Protein AF-A0A7H9ST55-F1 (afdb_monomer)

Radius of gyration: 27.79 Å; Cα contacts (8 Å, |Δi|>4): 51; chains: 1; bounding box: 36×22×77 Å

Mean predicted aligned error: 7.87 Å

InterPro domains:
  IPR004117 Olfactory receptor, insect [PF02949] (2-98)

Foldseek 3Di:
DLVVLAAPVNDDDPPADSNPDSVSVVVVNVVVVCVVVVVVVVVVCVVCVVVVVVVVLVVLVVVLVVLVVCQVVDPPDDPVRSVVSVVVSVVSVVVSVD

pLDDT: mean 88.46, std 7.01, range [66.19, 97.44]

Organism: NCBI:txid716600

Sequence (98 aa):
AVFKGRPPYNLYNPLLNWRNSHWELVLESIWEYLLVDGLSTIEATTDSYAAIYVCIMRAHMKTLLMRIEKLGSNPECNLNENYENLKMCIKDHKLLLK

Structure (mmCIF, N/CA/C/O backbone):
data_AF-A0A7H9ST55-F1
#
_entry.id   AF-A0A7H9ST55-F1
#
loop_
_atom_site.group_PDB
_atom_site.id
_atom_site.type_symbol
_atom_site.label_atom_id
_atom_site.label_alt_id
_atom_site.la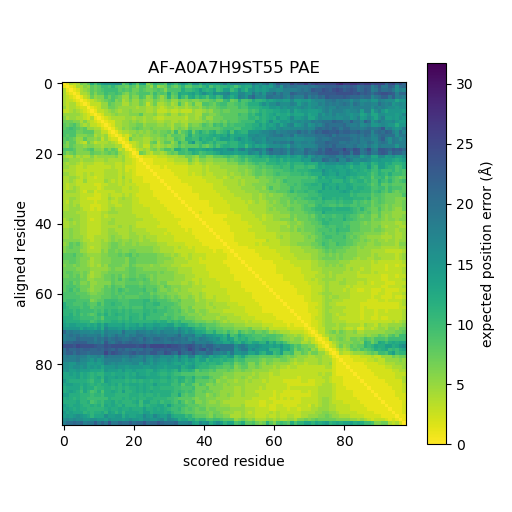bel_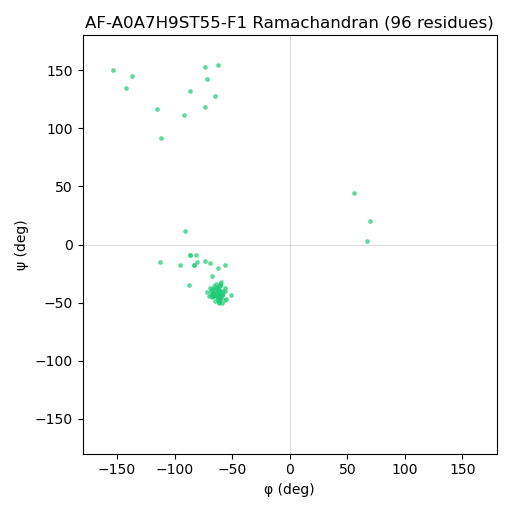comp_id
_atom_site.label_asym_id
_atom_site.label_entity_id
_atom_site.label_seq_id
_atom_site.pdbx_PDB_ins_code
_atom_site.Cartn_x
_atom_site.Cartn_y
_atom_site.Cartn_z
_atom_site.occupancy
_atom_site.B_iso_or_equiv
_atom_site.aut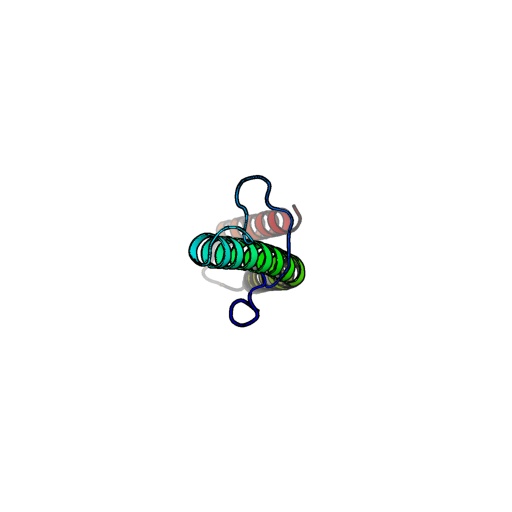h_seq_id
_atom_site.auth_comp_id
_atom_site.auth_asym_id
_atom_site.auth_atom_id
_atom_site.pdbx_PDB_model_num
ATOM 1 N N . ALA A 1 1 ? 10.064 -6.800 -28.309 1.00 66.19 1 ALA A N 1
ATOM 2 C CA . ALA A 1 1 ? 9.750 -5.782 -29.337 1.00 66.19 1 ALA A CA 1
ATOM 3 C C . ALA A 1 1 ? 11.020 -5.201 -29.958 1.00 66.19 1 ALA A C 1
ATOM 5 O O . ALA A 1 1 ? 11.146 -5.261 -31.173 1.00 66.19 1 ALA A O 1
ATOM 6 N N . VAL A 1 2 ? 11.993 -4.790 -29.137 1.00 71.75 2 VAL A N 1
ATOM 7 C CA . VAL A 1 2 ? 13.287 -4.208 -29.551 1.00 71.75 2 VAL A CA 1
ATOM 8 C C . VAL A 1 2 ? 14.051 -5.033 -30.600 1.00 71.75 2 VAL A C 1
ATOM 10 O O . VAL A 1 2 ? 14.480 -4.483 -31.605 1.00 71.75 2 VAL A O 1
ATOM 13 N N . PHE A 1 3 ? 14.123 -6.365 -30.460 1.00 71.12 3 PHE A N 1
ATOM 14 C CA . PHE A 1 3 ? 14.741 -7.248 -31.471 1.00 71.12 3 PHE A CA 1
ATOM 15 C C . PHE A 1 3 ? 14.041 -7.238 -32.842 1.00 71.12 3 PHE A C 1
ATOM 17 O O . PHE A 1 3 ? 14.639 -7.617 -33.842 1.00 71.12 3 PHE A O 1
ATOM 24 N N . LYS A 1 4 ? 12.776 -6.803 -32.901 1.00 77.25 4 LYS A N 1
ATOM 25 C CA . LYS A 1 4 ? 12.012 -6.607 -34.144 1.00 77.25 4 LYS A CA 1
ATOM 26 C C . LYS A 1 4 ? 12.156 -5.174 -34.691 1.00 77.25 4 LYS A C 1
ATOM 28 O O . LYS A 1 4 ? 11.377 -4.792 -35.556 1.00 77.25 4 LYS A O 1
ATOM 33 N N . GLY A 1 5 ? 13.094 -4.380 -34.160 1.00 78.88 5 GLY A N 1
ATOM 34 C CA . GLY A 1 5 ? 13.380 -3.012 -34.606 1.00 78.88 5 GLY A CA 1
ATOM 35 C C . GLY A 1 5 ? 12.288 -1.994 -34.278 1.00 78.88 5 GLY A C 1
ATOM 36 O O . GLY A 1 5 ? 12.209 -0.967 -34.942 1.00 78.88 5 GLY A O 1
ATOM 37 N N . ARG A 1 6 ? 11.418 -2.285 -33.302 1.00 80.56 6 ARG A N 1
ATOM 38 C CA . ARG A 1 6 ? 10.299 -1.410 -32.929 1.00 80.56 6 ARG A CA 1
ATOM 39 C C . ARG A 1 6 ? 10.137 -1.282 -31.413 1.00 80.56 6 ARG A C 1
ATOM 41 O O . ARG A 1 6 ? 10.355 -2.283 -30.711 1.00 80.56 6 ARG A O 1
ATOM 48 N N . PRO A 1 7 ? 9.731 -0.100 -30.920 1.00 82.31 7 PRO A N 1
ATOM 49 C CA . PRO A 1 7 ? 9.408 0.091 -29.514 1.00 82.31 7 PRO A CA 1
ATOM 50 C C . PRO A 1 7 ? 8.221 -0.797 -29.083 1.00 82.31 7 PRO A C 1
ATOM 52 O O . PRO A 1 7 ? 7.434 -1.243 -29.930 1.00 82.31 7 PRO A O 1
ATOM 55 N N . PRO A 1 8 ? 8.129 -1.148 -27.789 1.00 82.69 8 PRO A N 1
ATOM 56 C CA . PRO A 1 8 ? 7.105 -2.048 -27.261 1.00 82.69 8 PRO A CA 1
ATOM 57 C C . PRO A 1 8 ? 5.685 -1.490 -27.357 1.00 82.69 8 PRO A C 1
ATOM 59 O O . PRO A 1 8 ? 4.789 -2.241 -27.747 1.00 82.69 8 PRO A O 1
ATOM 62 N N . TYR A 1 9 ? 5.495 -0.207 -27.051 1.00 83.25 9 TYR A N 1
ATOM 63 C CA . TYR A 1 9 ? 4.185 0.443 -27.004 1.00 83.25 9 TYR A CA 1
ATOM 64 C C . TYR A 1 9 ? 4.011 1.493 -28.106 1.00 83.25 9 TYR A C 1
ATOM 66 O O . TYR A 1 9 ? 2.876 1.839 -28.427 1.00 83.25 9 TYR A O 1
ATOM 74 N N . ASN A 1 10 ? 5.107 1.918 -28.751 1.00 84.25 10 ASN A N 1
ATOM 75 C CA . ASN A 1 10 ? 5.101 2.856 -29.881 1.00 84.25 10 ASN A CA 1
ATOM 76 C C . ASN A 1 10 ? 4.385 4.167 -29.530 1.00 84.25 10 ASN A C 1
ATOM 78 O O . ASN A 1 10 ? 3.554 4.678 -30.286 1.00 84.25 10 ASN A O 1
ATOM 82 N N . LEU A 1 11 ? 4.707 4.669 -28.341 1.00 84.12 11 LEU A N 1
ATOM 83 C CA . LEU A 1 11 ? 4.261 5.947 -27.824 1.00 84.12 11 LEU A CA 1
ATOM 84 C C . LEU A 1 11 ? 4.988 7.061 -28.579 1.00 84.12 11 LEU A C 1
ATOM 86 O O . LEU A 1 11 ? 6.156 6.950 -28.947 1.00 84.12 11 LEU A O 1
ATOM 90 N N . TYR A 1 12 ? 4.274 8.151 -28.841 1.00 82.19 12 TYR A N 1
ATOM 91 C CA . TYR A 1 12 ? 4.880 9.306 -29.483 1.00 82.19 12 TYR A CA 1
ATOM 92 C C . TYR A 1 12 ? 5.788 10.037 -28.488 1.00 82.19 12 TYR A C 1
ATOM 94 O O . TYR A 1 12 ? 5.303 10.558 -27.483 1.00 82.19 12 TYR A O 1
ATOM 102 N N . ASN A 1 13 ? 7.083 10.114 -28.799 1.00 81.94 13 ASN A N 1
ATOM 103 C CA . ASN A 1 13 ? 8.043 10.926 -28.064 1.00 81.94 13 ASN A CA 1
ATOM 104 C C . ASN A 1 13 ? 8.598 12.043 -28.967 1.00 81.94 13 ASN A C 1
ATOM 106 O O . ASN A 1 13 ? 9.257 11.750 -29.964 1.00 81.94 13 ASN A O 1
ATOM 110 N N . PRO A 1 14 ? 8.358 13.327 -28.649 1.00 80.81 14 PRO A N 1
ATOM 111 C CA . PRO A 1 14 ? 8.857 14.440 -29.455 1.00 80.81 14 PRO A CA 1
ATOM 112 C C . PRO A 1 14 ? 10.370 14.678 -29.315 1.00 80.81 14 PRO A C 1
ATOM 114 O O . PRO A 1 14 ? 10.935 15.425 -30.111 1.00 80.81 14 PRO A O 1
ATOM 117 N N . LEU A 1 15 ? 11.028 14.090 -28.308 1.00 78.62 15 LEU A N 1
ATOM 118 C CA . LEU A 1 15 ? 12.441 14.349 -27.996 1.00 78.62 15 LEU A CA 1
ATOM 119 C C . LEU A 1 15 ? 13.411 13.341 -28.625 1.00 78.62 15 LEU A C 1
ATOM 121 O O . LEU A 1 15 ? 14.604 13.623 -28.710 1.00 78.62 15 LEU A O 1
ATOM 125 N N . LEU A 1 16 ? 12.923 12.178 -29.052 1.00 78.56 16 LEU A N 1
ATOM 126 C CA . LEU A 1 16 ? 13.751 11.037 -29.429 1.00 78.56 16 LEU A CA 1
ATOM 127 C C . LEU A 1 16 ? 13.155 10.300 -30.628 1.00 78.56 16 LEU A C 1
ATOM 129 O O . LEU A 1 16 ? 11.958 10.023 -30.679 1.00 78.56 16 LEU A O 1
ATOM 133 N N . ASN A 1 17 ? 14.003 9.957 -31.600 1.00 80.56 17 ASN A N 1
ATOM 134 C CA . ASN A 1 17 ? 13.582 9.328 -32.846 1.00 80.56 17 ASN A CA 1
ATOM 135 C C . ASN A 1 17 ? 14.097 7.888 -32.912 1.00 80.56 17 ASN A C 1
ATOM 137 O O . ASN A 1 17 ? 15.148 7.600 -33.479 1.00 80.56 17 ASN A O 1
ATOM 141 N N . TRP A 1 18 ? 13.293 6.932 -32.442 1.00 77.19 18 TRP A N 1
ATOM 142 C CA . TRP A 1 18 ? 13.647 5.502 -32.450 1.00 77.19 18 TRP A CA 1
ATOM 143 C C . TRP A 1 18 ? 14.011 4.928 -33.837 1.00 77.19 18 TRP A C 1
ATOM 145 O O . TRP A 1 18 ? 14.615 3.861 -33.924 1.00 77.19 18 TRP A O 1
ATOM 155 N N . ARG A 1 19 ? 13.652 5.620 -34.930 1.00 79.19 19 ARG A N 1
ATOM 156 C CA . ARG A 1 19 ? 13.976 5.243 -36.320 1.00 79.19 19 ARG A CA 1
ATOM 157 C C . ARG A 1 19 ? 15.395 5.632 -36.752 1.00 79.19 19 ARG A C 1
ATOM 159 O O . ARG A 1 19 ? 15.841 5.157 -37.791 1.00 79.19 19 ARG A O 1
ATOM 166 N N . ASN A 1 20 ? 16.070 6.505 -36.005 1.00 81.19 20 ASN A N 1
ATOM 167 C CA . ASN A 1 20 ? 17.352 7.090 -36.396 1.00 81.19 20 ASN A CA 1
ATOM 168 C C . ASN A 1 20 ? 18.554 6.226 -35.975 1.00 81.19 20 ASN A C 1
ATOM 170 O O . ASN A 1 20 ? 19.539 6.136 -36.703 1.00 81.19 20 ASN A O 1
ATOM 174 N N . SER A 1 21 ? 18.479 5.554 -34.819 1.00 83.44 21 SER A N 1
ATOM 175 C CA . SER A 1 21 ? 19.586 4.751 -34.285 1.00 83.44 21 SER A CA 1
ATOM 176 C C . SER A 1 21 ? 19.109 3.612 -33.383 1.00 83.44 21 SER A C 1
ATOM 178 O O . SER A 1 21 ? 18.118 3.740 -32.665 1.00 83.44 21 SER A O 1
ATOM 180 N N . HIS A 1 22 ? 19.869 2.510 -33.349 1.00 83.50 22 HIS A N 1
ATOM 181 C CA . HIS A 1 22 ? 19.653 1.412 -32.399 1.00 83.50 22 HIS A CA 1
ATOM 182 C C . HIS A 1 22 ? 19.759 1.869 -30.938 1.00 83.50 22 HIS A C 1
ATOM 184 O O . HIS A 1 22 ? 19.060 1.328 -30.084 1.00 83.50 22 HIS A O 1
ATOM 190 N N . TRP A 1 23 ? 20.604 2.862 -30.646 1.00 83.69 23 TRP A N 1
ATOM 191 C CA . TRP A 1 23 ? 20.721 3.413 -29.296 1.00 83.69 23 TRP A CA 1
ATOM 192 C C . TRP A 1 23 ? 19.473 4.207 -28.897 1.00 83.69 23 TRP A C 1
ATOM 194 O O . TRP A 1 23 ? 18.934 4.002 -27.812 1.00 83.69 23 TRP A O 1
ATOM 204 N N . GLU A 1 24 ? 18.965 5.043 -29.807 1.00 84.06 24 GLU A N 1
ATOM 205 C CA . GLU A 1 24 ? 17.717 5.789 -29.603 1.00 84.06 24 GLU A CA 1
ATOM 206 C C . GLU A 1 24 ? 16.523 4.836 -29.444 1.00 84.06 24 GLU A C 1
ATOM 208 O O . GLU A 1 24 ? 15.700 5.037 -28.561 1.00 84.06 24 GLU A O 1
ATOM 213 N N . LEU A 1 25 ? 16.469 3.737 -30.207 1.00 85.81 25 LEU A N 1
ATOM 214 C CA . LEU A 1 25 ? 15.452 2.690 -30.042 1.00 85.81 25 LEU A CA 1
ATOM 215 C C . LEU A 1 25 ? 15.472 2.063 -28.638 1.00 85.81 25 LEU A C 1
ATOM 217 O O . LEU A 1 25 ? 14.412 1.813 -28.058 1.00 85.81 25 LEU A O 1
ATOM 221 N N . VAL A 1 26 ? 16.660 1.761 -28.106 1.00 86.81 26 VAL A N 1
ATOM 222 C CA . VAL A 1 26 ? 16.803 1.164 -26.769 1.00 86.81 26 VAL A CA 1
ATOM 223 C C . VAL A 1 26 ? 16.387 2.162 -25.694 1.00 86.81 26 VAL A C 1
ATOM 225 O O . VAL A 1 26 ? 15.623 1.792 -24.804 1.00 86.81 26 VAL A O 1
ATOM 228 N N . LEU A 1 27 ? 16.835 3.414 -25.799 1.00 88.75 27 LEU A N 1
ATOM 229 C CA . LEU A 1 27 ? 16.488 4.467 -24.847 1.00 88.75 27 LEU A CA 1
ATOM 230 C C . LEU A 1 27 ? 14.976 4.735 -24.825 1.00 88.75 27 LEU A C 1
ATOM 232 O O . LEU A 1 27 ? 14.381 4.733 -23.749 1.00 88.75 27 LEU A O 1
ATOM 236 N N . GLU A 1 28 ? 14.349 4.843 -25.999 1.00 87.88 28 GLU A N 1
ATOM 237 C CA . GLU A 1 28 ? 12.893 4.968 -26.125 1.00 87.88 28 GLU A CA 1
ATOM 238 C C . GLU A 1 28 ? 12.159 3.781 -25.512 1.00 87.88 28 GLU A C 1
ATOM 240 O O . GLU A 1 28 ? 11.204 3.948 -24.762 1.00 87.88 28 GLU A O 1
ATOM 245 N N . SER A 1 29 ? 12.637 2.563 -25.761 1.00 88.69 29 SER A N 1
ATOM 246 C CA . SER A 1 29 ? 11.998 1.364 -25.219 1.00 88.69 29 SER A CA 1
ATOM 247 C C . SER A 1 29 ? 12.081 1.289 -23.691 1.00 88.69 29 SER A C 1
ATOM 249 O O . SER A 1 29 ? 11.141 0.809 -23.061 1.00 88.69 29 SER A O 1
ATOM 251 N N . ILE A 1 30 ? 13.185 1.751 -23.092 1.00 89.88 30 ILE A N 1
ATOM 252 C CA . ILE A 1 30 ? 13.333 1.844 -21.631 1.00 89.88 30 ILE A CA 1
ATOM 253 C C . ILE A 1 30 ? 12.386 2.910 -21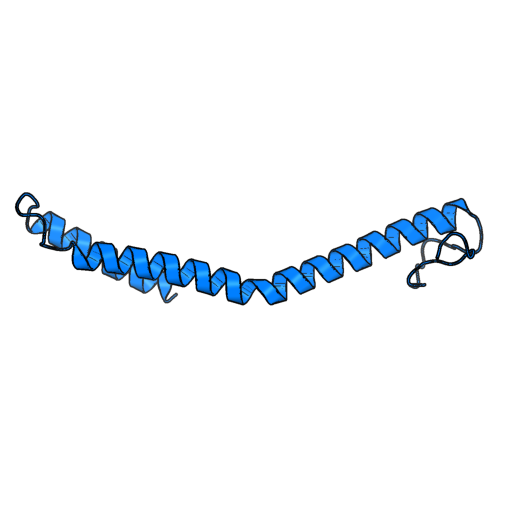.078 1.00 89.88 30 ILE A C 1
ATOM 255 O O . ILE A 1 30 ? 11.712 2.666 -20.079 1.00 89.88 30 ILE A O 1
ATOM 259 N N . TRP A 1 31 ? 12.309 4.067 -21.735 1.00 90.19 31 TRP A N 1
ATOM 260 C CA . TRP A 1 31 ? 11.421 5.152 -21.331 1.00 90.19 31 TRP A CA 1
ATOM 261 C C . TRP A 1 31 ? 9.947 4.733 -21.371 1.00 90.19 31 TRP A C 1
ATOM 263 O O . TRP A 1 31 ? 9.242 4.863 -20.371 1.00 90.19 31 TRP A O 1
ATOM 273 N N . GLU A 1 32 ? 9.495 4.146 -22.484 1.00 90.62 32 GLU A N 1
ATOM 274 C CA . GLU A 1 32 ? 8.136 3.611 -22.613 1.00 90.62 32 GLU A CA 1
ATOM 275 C C . GLU A 1 32 ? 7.838 2.544 -21.556 1.00 90.62 32 GLU A C 1
ATOM 277 O O . GLU A 1 32 ? 6.750 2.530 -20.982 1.00 90.62 32 GLU A O 1
ATOM 282 N N . TYR A 1 33 ? 8.801 1.660 -21.282 1.00 91.31 33 TYR A N 1
ATOM 283 C CA . TYR A 1 33 ? 8.646 0.629 -20.263 1.00 91.31 33 TYR A CA 1
ATOM 284 C C . TYR A 1 33 ? 8.431 1.236 -18.874 1.00 91.31 33 TYR A C 1
ATOM 286 O O . TYR A 1 33 ? 7.473 0.865 -18.203 1.00 91.31 33 TYR A O 1
ATOM 294 N N . LEU A 1 34 ? 9.267 2.197 -18.464 1.00 93.56 34 LEU A N 1
ATOM 295 C CA . LEU A 1 34 ? 9.144 2.861 -17.162 1.00 93.56 34 LEU A CA 1
ATOM 296 C C . LEU A 1 34 ? 7.818 3.614 -17.016 1.00 93.56 34 LEU A C 1
ATOM 298 O O . LEU A 1 34 ? 7.217 3.593 -15.944 1.00 93.56 34 LEU A O 1
ATOM 302 N N . LEU A 1 35 ? 7.346 4.259 -18.085 1.00 93.25 35 LEU A N 1
ATOM 303 C CA . LEU A 1 35 ? 6.063 4.961 -18.074 1.00 93.25 35 LEU A CA 1
ATOM 304 C C . LEU A 1 35 ? 4.887 4.003 -17.877 1.00 93.25 35 LEU A C 1
ATOM 306 O O . LEU A 1 35 ? 4.030 4.252 -17.030 1.00 93.25 35 LEU A O 1
ATOM 310 N N . VAL A 1 36 ? 4.843 2.914 -18.647 1.00 93.56 36 VAL A N 1
ATOM 311 C CA . VAL A 1 36 ? 3.747 1.939 -18.565 1.00 93.56 36 VAL A CA 1
ATOM 312 C C . VAL A 1 36 ? 3.786 1.174 -17.242 1.00 93.56 36 VAL A C 1
ATOM 314 O O . VAL A 1 36 ? 2.739 0.971 -16.629 1.00 93.56 36 VAL A O 1
ATOM 317 N N . ASP A 1 37 ? 4.972 0.795 -16.768 1.00 95.12 37 ASP A N 1
ATOM 318 C CA . ASP A 1 37 ? 5.161 0.139 -15.469 1.00 95.12 37 ASP A CA 1
ATOM 319 C C . ASP A 1 37 ? 4.731 1.048 -14.305 1.00 95.12 37 ASP A C 1
ATOM 321 O O . ASP A 1 37 ? 3.965 0.634 -13.430 1.00 95.12 37 ASP A O 1
ATOM 325 N N . GLY A 1 38 ? 5.128 2.324 -14.341 1.00 96.25 38 GLY A N 1
ATOM 326 C CA . GLY A 1 38 ? 4.714 3.319 -13.354 1.00 96.25 38 GLY A CA 1
ATOM 327 C C . GLY A 1 38 ? 3.202 3.543 -13.346 1.00 96.25 38 GLY A C 1
ATOM 328 O O . GLY A 1 38 ? 2.586 3.530 -12.280 1.00 96.25 38 GLY A O 1
ATOM 329 N N . LEU A 1 39 ? 2.585 3.689 -14.523 1.00 96.56 39 LEU A N 1
ATOM 330 C CA . LEU A 1 39 ? 1.135 3.856 -14.640 1.00 96.56 39 LEU A CA 1
ATOM 331 C C . LEU A 1 39 ? 0.379 2.633 -14.105 1.00 96.56 39 LEU A C 1
ATOM 333 O O . LEU A 1 39 ? -0.543 2.789 -13.308 1.00 96.56 39 LEU A O 1
ATOM 337 N N . SER A 1 40 ? 0.824 1.429 -14.472 1.00 96.38 40 SER A N 1
ATOM 338 C CA . SER A 1 40 ? 0.226 0.173 -14.000 1.00 96.38 40 SER A CA 1
ATOM 339 C C . SER A 1 40 ? 0.364 0.018 -12.483 1.00 96.38 40 SER A C 1
ATOM 341 O O . SER A 1 40 ? -0.547 -0.461 -11.814 1.00 96.38 40 SER A O 1
ATOM 343 N N . THR A 1 41 ? 1.491 0.458 -11.915 1.00 97.00 41 THR A N 1
ATOM 344 C CA . THR A 1 41 ? 1.720 0.442 -10.464 1.00 97.00 41 THR A CA 1
ATOM 345 C C . THR A 1 41 ? 0.784 1.402 -9.737 1.00 97.00 41 THR A C 1
ATOM 347 O O . THR A 1 41 ? 0.241 1.052 -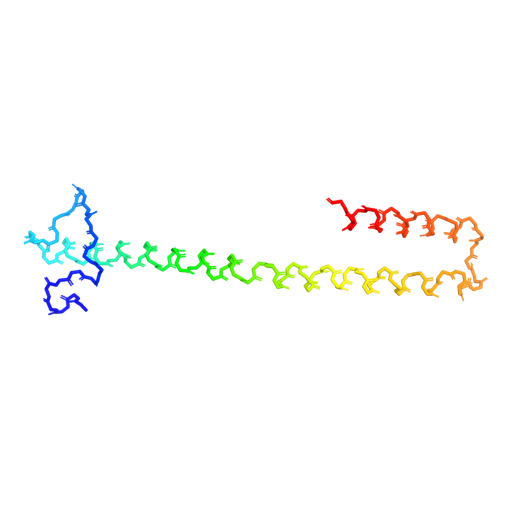8.686 1.00 97.00 41 THR A O 1
ATOM 350 N N . ILE A 1 42 ? 0.572 2.604 -10.283 1.00 97.44 42 ILE A N 1
ATOM 351 C CA . ILE A 1 42 ? -0.379 3.573 -9.727 1.00 97.44 42 ILE A CA 1
ATOM 352 C C . ILE A 1 42 ? -1.787 2.982 -9.751 1.00 97.44 42 ILE A C 1
ATOM 354 O O . ILE A 1 42 ? -2.441 2.969 -8.713 1.00 97.44 42 ILE A O 1
ATOM 358 N N . GLU A 1 43 ? -2.216 2.433 -10.886 1.00 97.31 43 GLU A N 1
ATOM 359 C CA . GLU A 1 43 ? -3.535 1.811 -11.042 1.00 97.31 43 GLU A CA 1
ATOM 360 C C . GLU A 1 43 ? -3.734 0.651 -10.056 1.00 97.31 43 GLU A C 1
ATOM 362 O O . GLU A 1 43 ? -4.676 0.669 -9.265 1.00 97.31 43 GLU A O 1
ATOM 367 N N . ALA A 1 44 ? -2.782 -0.282 -9.978 1.00 97.06 44 ALA A N 1
ATOM 368 C CA . ALA A 1 44 ? -2.835 -1.392 -9.027 1.00 97.06 44 ALA A CA 1
ATOM 369 C C . ALA A 1 44 ? -2.866 -0.921 -7.559 1.00 97.06 44 ALA A C 1
ATOM 371 O O . ALA A 1 44 ? -3.533 -1.517 -6.703 1.00 97.06 44 ALA A O 1
ATOM 372 N N . THR A 1 45 ? -2.156 0.166 -7.244 1.00 96.38 45 THR A N 1
ATOM 373 C CA . THR A 1 45 ? -2.186 0.773 -5.906 1.00 96.38 45 THR A CA 1
ATOM 374 C C . THR A 1 45 ? -3.546 1.403 -5.629 1.00 96.38 45 THR A C 1
ATOM 376 O O . THR A 1 45 ? -4.091 1.216 -4.546 1.00 96.38 45 THR A O 1
ATOM 379 N N . THR A 1 46 ? -4.125 2.116 -6.594 1.00 96.88 46 THR A N 1
ATOM 380 C CA . THR A 1 46 ? -5.455 2.720 -6.475 1.00 96.88 46 THR A CA 1
ATOM 381 C C . THR A 1 46 ? -6.543 1.661 -6.301 1.00 96.88 46 THR A C 1
ATOM 383 O O . THR A 1 46 ? -7.372 1.798 -5.400 1.00 96.88 46 THR A O 1
ATOM 386 N N . ASP A 1 47 ? -6.492 0.573 -7.069 1.00 97.06 47 ASP A N 1
ATOM 387 C CA . ASP A 1 47 ? -7.450 -0.534 -6.978 1.00 97.06 47 ASP A CA 1
ATOM 388 C C . ASP A 1 47 ? -7.382 -1.246 -5.621 1.00 97.06 47 ASP A C 1
ATOM 390 O O . ASP A 1 47 ? -8.402 -1.615 -5.033 1.00 97.06 47 ASP A O 1
ATOM 394 N N . SER A 1 48 ? -6.172 -1.410 -5.080 1.00 96.12 48 SER A N 1
ATOM 395 C CA . SER A 1 48 ? -5.963 -2.047 -3.775 1.00 96.12 48 SER A CA 1
ATOM 396 C C . SER A 1 48 ? -6.139 -1.099 -2.583 1.00 96.12 48 SER A C 1
ATOM 398 O O . SER A 1 48 ? -6.368 -1.569 -1.462 1.00 96.12 48 SER A O 1
ATOM 400 N N . TYR A 1 49 ? -6.102 0.221 -2.797 1.00 95.38 49 TYR A N 1
ATOM 401 C CA . TYR A 1 49 ? -6.145 1.231 -1.736 1.00 95.38 49 TYR A CA 1
ATOM 402 C C . TYR A 1 49 ? -7.370 1.075 -0.833 1.00 95.38 49 TYR A C 1
ATOM 404 O O . TYR A 1 49 ? -7.241 1.052 0.392 1.00 95.38 49 TYR A O 1
ATOM 412 N N . ALA A 1 50 ? -8.556 0.902 -1.423 1.00 94.88 50 ALA A N 1
ATOM 413 C CA . ALA A 1 50 ? -9.797 0.756 -0.666 1.00 94.88 50 ALA A CA 1
ATOM 414 C C . ALA A 1 50 ? -9.774 -0.486 0.241 1.00 94.88 50 ALA A C 1
ATOM 416 O O . ALA A 1 50 ? -10.149 -0.414 1.413 1.00 94.88 50 ALA A O 1
ATOM 417 N N . ALA A 1 51 ? -9.289 -1.620 -0.271 1.00 96.12 51 ALA A N 1
ATOM 418 C CA . ALA A 1 51 ? -9.194 -2.857 0.498 1.00 96.12 51 ALA A CA 1
ATOM 419 C C . ALA A 1 51 ? -8.195 -2.730 1.659 1.00 96.12 51 ALA A C 1
ATOM 421 O O . ALA A 1 51 ? -8.504 -3.114 2.791 1.00 96.12 51 ALA A O 1
ATOM 422 N N . ILE A 1 52 ? -7.024 -2.139 1.402 1.00 96.12 52 ILE A N 1
ATOM 423 C CA . ILE A 1 52 ? -6.003 -1.875 2.425 1.00 96.12 52 ILE A CA 1
ATOM 424 C C . ILE A 1 52 ? -6.567 -0.946 3.506 1.00 96.12 52 ILE A C 1
ATOM 426 O O . ILE A 1 52 ? -6.448 -1.241 4.697 1.00 96.12 52 ILE A O 1
ATOM 430 N N . TYR A 1 53 ? -7.239 0.133 3.105 1.00 94.88 53 TYR A N 1
ATOM 431 C CA . TYR A 1 53 ? -7.849 1.086 4.027 1.00 94.88 53 TYR A CA 1
ATOM 432 C C . TYR A 1 53 ? -8.900 0.420 4.923 1.00 94.88 53 TYR A C 1
ATOM 434 O O . TYR A 1 53 ? -8.857 0.568 6.145 1.00 94.88 53 TYR A O 1
ATOM 442 N N . VAL A 1 54 ? -9.793 -0.398 4.357 1.00 95.19 54 VAL A N 1
ATOM 443 C CA . VAL A 1 54 ? -10.785 -1.156 5.138 1.00 95.19 54 VAL A CA 1
ATOM 444 C C . VAL A 1 54 ? -10.109 -2.105 6.131 1.00 95.19 54 VAL A C 1
ATOM 446 O O . VAL A 1 54 ? -10.554 -2.209 7.275 1.00 95.19 54 VAL A O 1
ATOM 449 N N . CYS A 1 55 ? -9.026 -2.780 5.743 1.00 96.38 55 CYS A N 1
ATOM 450 C CA . CYS A 1 55 ? -8.263 -3.636 6.653 1.00 96.38 55 CYS A CA 1
ATOM 451 C C . CYS A 1 55 ? -7.675 -2.848 7.834 1.00 96.38 55 CYS A C 1
ATOM 453 O O . CYS A 1 55 ? -7.816 -3.279 8.982 1.00 96.38 55 CYS A O 1
ATOM 455 N N . ILE A 1 56 ? -7.085 -1.679 7.570 1.00 94.94 56 ILE A N 1
ATOM 456 C CA . ILE A 1 56 ? -6.551 -0.779 8.604 1.00 94.94 56 ILE A CA 1
ATOM 457 C C . ILE A 1 56 ? -7.676 -0.324 9.543 1.00 94.94 56 ILE A C 1
ATOM 459 O O . ILE A 1 56 ? -7.568 -0.465 10.763 1.00 94.94 56 ILE A O 1
ATOM 463 N N . MET A 1 57 ? -8.806 0.123 8.991 1.00 94.56 57 MET A N 1
ATOM 464 C CA . MET A 1 57 ? -9.962 0.560 9.779 1.00 94.56 57 MET A CA 1
ATOM 465 C C . MET A 1 57 ? -10.528 -0.557 10.657 1.00 94.56 57 MET A C 1
ATOM 467 O O . MET A 1 57 ? -10.810 -0.342 11.838 1.00 94.56 57 MET A O 1
ATOM 471 N N . ARG A 1 58 ? -10.633 -1.783 10.131 1.00 95.38 58 ARG A N 1
ATOM 472 C CA . ARG A 1 58 ? -11.066 -2.954 10.910 1.00 95.38 58 ARG A CA 1
ATOM 473 C C . ARG A 1 58 ? -10.110 -3.262 12.061 1.00 95.38 58 ARG A C 1
ATOM 475 O O . ARG A 1 58 ? -10.574 -3.617 13.145 1.00 95.38 58 ARG A O 1
ATOM 482 N N . ALA A 1 59 ? -8.801 -3.119 11.857 1.00 95.44 59 ALA A N 1
ATOM 483 C CA . ALA A 1 59 ? -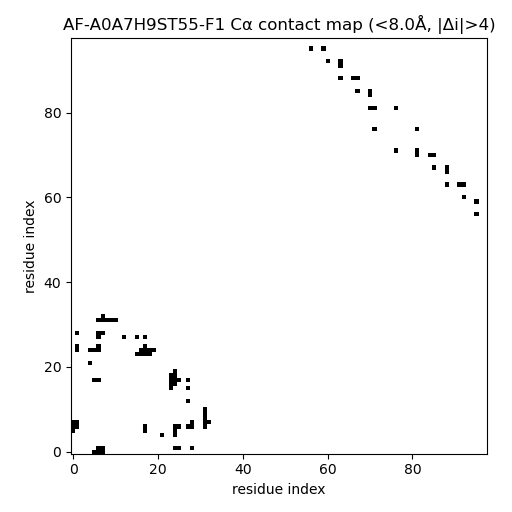7.807 -3.328 12.908 1.00 95.44 59 ALA A CA 1
ATOM 484 C C . ALA A 1 59 ? -7.932 -2.287 14.035 1.00 95.44 59 ALA A C 1
ATOM 486 O O . ALA A 1 59 ? -7.934 -2.654 15.217 1.00 95.44 59 ALA A O 1
ATOM 487 N N . HIS A 1 60 ? -8.116 -1.009 13.688 1.00 94.62 60 HIS A N 1
ATOM 488 C CA . HIS A 1 60 ? -8.360 0.042 14.677 1.00 94.62 60 HIS A CA 1
ATOM 489 C C . HIS A 1 60 ? -9.676 -0.170 15.431 1.00 94.62 60 HIS A C 1
ATOM 491 O O . HIS A 1 60 ? -9.690 -0.094 16.659 1.00 94.62 60 HIS A O 1
ATOM 497 N N . MET A 1 61 ? -10.756 -0.530 14.729 1.00 94.44 61 MET A N 1
ATOM 498 C CA . MET A 1 61 ? -12.052 -0.821 15.351 1.00 94.44 61 MET A CA 1
ATOM 499 C C . MET A 1 61 ? -11.968 -2.005 16.322 1.00 94.44 61 MET A C 1
ATOM 501 O O . MET A 1 61 ? -12.500 -1.941 17.427 1.00 94.44 61 MET A O 1
ATOM 505 N N . LYS A 1 62 ? -11.248 -3.073 15.954 1.00 95.81 62 LYS A N 1
ATOM 506 C CA . LYS A 1 62 ? -11.028 -4.229 16.836 1.00 95.81 62 LYS A CA 1
ATOM 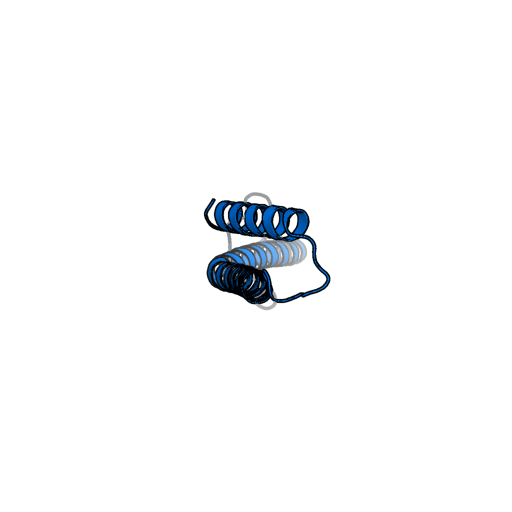507 C C . LYS A 1 62 ? -10.229 -3.848 18.083 1.00 95.81 62 LYS A C 1
ATOM 509 O O . LYS A 1 62 ? -10.568 -4.279 19.180 1.00 95.81 62 LYS A O 1
ATOM 514 N N . THR A 1 63 ? -9.197 -3.024 17.926 1.00 94.00 63 THR A N 1
ATOM 515 C CA . THR A 1 63 ? -8.407 -2.512 19.058 1.00 94.00 63 THR A CA 1
ATOM 516 C C . THR A 1 63 ? -9.264 -1.667 19.999 1.00 94.00 63 THR A C 1
ATOM 518 O O . THR A 1 63 ? -9.178 -1.824 21.216 1.00 94.00 63 THR A O 1
ATOM 521 N N . LEU A 1 64 ? -10.115 -0.800 19.445 1.00 94.12 64 LEU A N 1
ATOM 522 C CA . LEU A 1 64 ? -11.049 0.008 20.222 1.00 94.12 64 LEU A CA 1
ATOM 523 C C . LEU A 1 64 ? -12.042 -0.874 20.990 1.00 94.12 64 LEU A C 1
ATOM 525 O O . LEU A 1 64 ? -12.224 -0.674 22.188 1.00 94.12 64 LEU A O 1
ATOM 529 N N . LEU A 1 65 ? -12.617 -1.885 20.332 1.00 93.62 65 LEU A N 1
ATOM 530 C CA . LEU A 1 65 ? -13.527 -2.841 20.965 1.00 93.62 65 LEU A CA 1
ATOM 531 C C . LEU A 1 65 ? -12.867 -3.534 22.166 1.00 93.62 65 LEU A C 1
ATOM 533 O O . LEU A 1 65 ? -13.430 -3.520 23.254 1.00 93.62 65 LEU A O 1
ATOM 537 N N . MET A 1 66 ? -11.638 -4.038 22.008 1.00 93.31 66 MET A N 1
ATOM 538 C CA . MET A 1 66 ? -10.898 -4.676 23.106 1.00 93.31 66 MET A CA 1
ATOM 539 C C . MET A 1 66 ? -10.647 -3.735 24.293 1.00 93.31 66 MET A C 1
ATOM 541 O O . MET A 1 66 ? -10.597 -4.182 25.439 1.00 93.31 66 MET A O 1
ATOM 545 N N . ARG A 1 67 ? -10.441 -2.435 24.042 1.00 90.25 67 ARG A N 1
ATOM 546 C CA . ARG A 1 67 ? -10.270 -1.436 25.111 1.00 90.25 67 ARG A CA 1
ATOM 547 C C . ARG A 1 67 ? -11.583 -1.169 25.839 1.00 90.25 67 ARG A C 1
ATOM 549 O O . ARG A 1 67 ? -11.571 -1.074 27.061 1.00 90.25 67 ARG A O 1
ATOM 556 N N . ILE A 1 68 ? -12.691 -1.094 25.102 1.00 90.38 68 ILE A N 1
ATOM 557 C CA . ILE A 1 68 ? -14.030 -0.924 25.676 1.00 90.38 68 ILE A CA 1
ATOM 558 C C . ILE A 1 68 ? -14.410 -2.146 26.521 1.00 90.38 68 ILE A C 1
ATOM 560 O O . ILE A 1 68 ? -14.883 -1.973 27.637 1.00 90.38 68 ILE A O 1
ATOM 564 N N . GLU A 1 69 ? -14.148 -3.366 26.046 1.00 90.00 69 GLU A N 1
ATOM 565 C CA . GLU A 1 69 ? -14.417 -4.604 26.798 1.00 90.00 69 GLU A CA 1
ATOM 566 C C . GLU A 1 69 ? -13.643 -4.672 28.123 1.00 90.00 69 GLU A C 1
ATOM 568 O O . GLU A 1 69 ? -14.155 -5.174 29.118 1.00 90.00 69 GLU A O 1
ATOM 573 N N . LYS A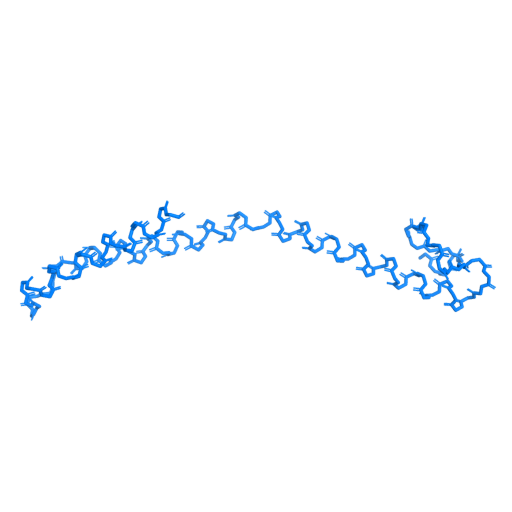 1 70 ? -12.416 -4.139 28.158 1.00 87.50 70 LYS A N 1
ATOM 574 C CA . LYS A 1 70 ? -11.586 -4.095 29.373 1.00 87.50 70 LYS A CA 1
ATOM 575 C C . LYS A 1 70 ? -11.939 -2.944 30.317 1.00 87.50 70 LYS A C 1
ATOM 577 O O . LYS A 1 70 ? -11.423 -2.901 31.436 1.00 87.50 70 LYS A O 1
ATOM 582 N N . LEU A 1 71 ? -12.793 -2.015 29.896 1.00 88.56 71 LEU A N 1
ATOM 583 C CA . LEU A 1 71 ? -13.168 -0.854 30.692 1.00 88.56 71 LEU A CA 1
ATOM 584 C C . LEU A 1 71 ? -13.921 -1.304 31.952 1.00 88.56 71 LEU A C 1
ATOM 586 O O . LEU A 1 71 ? -14.860 -2.090 31.882 1.00 88.56 71 LEU A O 1
ATOM 590 N N . GLY A 1 72 ? -13.484 -0.843 33.123 1.00 80.75 72 GLY A N 1
ATOM 591 C CA . GLY A 1 72 ? -14.051 -1.257 34.412 1.00 80.75 72 GLY A CA 1
ATOM 592 C C . GLY A 1 72 ? -13.810 -2.720 34.805 1.00 80.75 72 GLY A C 1
ATOM 593 O O . GLY A 1 72 ? -14.289 -3.134 35.854 1.00 80.75 72 GLY A O 1
ATOM 594 N N . SER A 1 73 ? -13.061 -3.496 34.011 1.00 84.25 73 SER A N 1
ATOM 595 C CA . SER A 1 73 ? -12.742 -4.898 34.328 1.00 84.25 73 SER A CA 1
ATOM 596 C C . SER A 1 73 ? -11.555 -5.048 35.286 1.00 84.25 73 SER A C 1
ATOM 598 O O . SER A 1 73 ? -11.371 -6.118 35.859 1.00 84.25 73 SER A O 1
ATOM 600 N N . ASN A 1 74 ? -10.729 -4.007 35.452 1.00 82.75 74 ASN A N 1
ATOM 601 C CA . ASN A 1 74 ? -9.587 -4.035 36.364 1.00 82.75 74 ASN A CA 1
ATOM 602 C C . ASN A 1 74 ? -9.990 -3.514 37.760 1.00 82.75 74 ASN A C 1
ATOM 604 O O . ASN A 1 74 ? -10.231 -2.311 37.887 1.00 82.75 74 ASN A O 1
ATOM 608 N N . PRO A 1 75 ? -10.023 -4.369 38.801 1.00 77.25 75 PRO A N 1
ATOM 609 C CA . PRO A 1 75 ? -10.376 -3.962 40.161 1.00 77.25 75 PRO A CA 1
ATOM 610 C C . PRO A 1 75 ? -9.326 -3.059 40.830 1.00 77.25 75 PRO A C 1
ATOM 612 O O . PRO A 1 75 ? -9.646 -2.404 41.817 1.00 77.25 75 PRO A O 1
ATOM 615 N N . GLU A 1 76 ? -8.097 -2.994 40.307 1.00 79.00 76 GLU A N 1
ATOM 616 C CA . GLU A 1 76 ? -7.035 -2.114 40.822 1.00 79.00 76 GLU A CA 1
ATOM 617 C C . GLU A 1 76 ? -7.077 -0.697 40.225 1.00 79.00 76 GLU A C 1
ATOM 619 O O . GLU A 1 76 ? -6.350 0.188 40.670 1.00 79.00 76 GLU A O 1
ATOM 624 N N . CYS A 1 77 ? -7.913 -0.463 39.208 1.00 78.12 77 CYS A N 1
ATOM 625 C CA . CYS A 1 77 ? -7.963 0.809 38.495 1.00 78.12 77 CYS A CA 1
ATOM 626 C C . CYS A 1 77 ? -8.916 1.786 39.195 1.00 78.12 77 CYS A C 1
ATOM 628 O O . CYS A 1 77 ? -10.054 1.444 39.529 1.00 78.12 77 CYS A O 1
ATOM 630 N N . ASN A 1 78 ? -8.467 3.024 39.410 1.00 83.19 78 ASN A N 1
ATOM 631 C CA . ASN A 1 78 ? -9.280 4.030 40.091 1.00 83.19 78 ASN A CA 1
ATOM 632 C C . ASN A 1 78 ? -10.416 4.531 39.174 1.00 83.19 78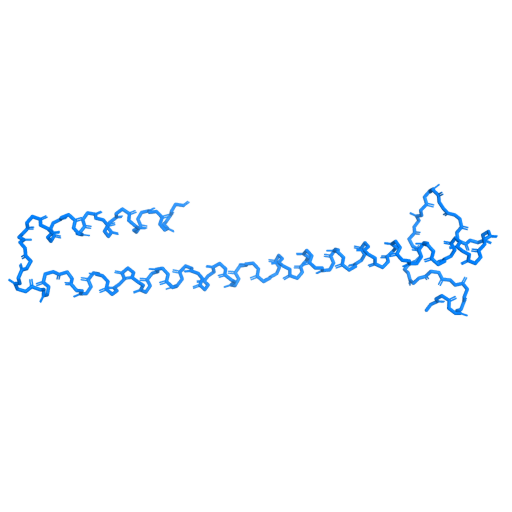 ASN A C 1
ATOM 634 O O . ASN A 1 78 ? -10.284 4.583 37.950 1.00 83.19 78 ASN A O 1
ATOM 638 N N . LEU A 1 79 ? -11.528 4.980 39.760 1.00 83.94 79 LEU A N 1
ATOM 639 C CA . LEU A 1 79 ? -12.697 5.481 39.030 1.00 83.94 79 LEU A CA 1
ATOM 640 C C . LEU A 1 79 ? -12.342 6.629 38.068 1.00 83.94 79 LEU A C 1
ATOM 642 O O . LEU A 1 79 ? -12.864 6.691 36.956 1.00 83.94 79 LEU A O 1
ATOM 646 N N . ASN A 1 80 ? -11.414 7.504 38.469 1.00 87.62 80 ASN A N 1
ATOM 647 C CA . ASN A 1 80 ? -10.946 8.607 37.630 1.00 87.62 80 ASN A CA 1
ATOM 648 C C . ASN A 1 80 ? -10.148 8.121 36.405 1.00 87.62 80 ASN A C 1
ATOM 650 O O . ASN A 1 80 ? -10.314 8.648 35.309 1.00 87.62 80 ASN A O 1
ATOM 654 N N . GLU A 1 81 ? -9.326 7.083 36.565 1.00 85.88 81 GLU A N 1
ATOM 655 C CA . GLU A 1 81 ? -8.574 6.488 35.453 1.00 85.88 81 GLU A CA 1
ATOM 656 C C . GLU A 1 81 ? -9.513 5.793 34.467 1.00 85.88 81 GLU A C 1
ATOM 658 O O . GLU A 1 81 ? -9.386 5.959 33.254 1.00 85.88 81 GLU A O 1
ATOM 663 N N . ASN A 1 82 ? -10.516 5.073 34.975 1.00 87.12 82 ASN A N 1
ATOM 664 C CA . ASN A 1 82 ? -11.523 4.433 34.134 1.00 87.12 82 ASN A CA 1
ATOM 665 C C . ASN A 1 82 ? -12.348 5.469 33.344 1.00 87.12 82 ASN A C 1
ATOM 667 O O . ASN A 1 82 ? -12.660 5.268 32.169 1.00 87.12 82 ASN A O 1
ATOM 671 N N . TYR A 1 83 ? -12.650 6.614 33.960 1.00 89.56 83 TYR A N 1
ATOM 672 C CA . TYR A 1 83 ? -13.333 7.727 33.303 1.00 89.56 83 TYR A CA 1
ATOM 673 C C . TYR A 1 83 ? -12.488 8.374 32.191 1.00 89.56 83 TYR A C 1
ATOM 675 O O . TYR A 1 83 ? -12.999 8.631 31.096 1.00 89.56 83 TYR A O 1
ATOM 683 N N . GLU A 1 84 ? -11.191 8.590 32.420 1.00 90.88 84 GLU A N 1
ATOM 684 C CA . GLU A 1 84 ? -10.288 9.098 31.380 1.00 90.88 84 GLU A CA 1
ATOM 685 C C . GLU A 1 84 ? -10.100 8.093 30.232 1.00 90.88 84 GLU A C 1
ATOM 687 O O . GLU A 1 84 ? -10.140 8.481 29.061 1.00 90.88 84 GLU A O 1
ATOM 692 N N . ASN A 1 85 ? -10.016 6.792 30.529 1.00 88.62 85 ASN A N 1
ATOM 693 C CA . ASN A 1 85 ? -9.962 5.740 29.508 1.00 88.62 85 ASN A CA 1
ATOM 694 C C . ASN A 1 85 ? -11.215 5.728 28.618 1.00 88.62 85 ASN A C 1
ATOM 696 O O . ASN A 1 85 ? -11.107 5.593 27.394 1.00 88.62 85 ASN A O 1
ATOM 700 N N . LEU A 1 86 ? -12.400 5.940 29.201 1.00 92.00 86 LEU A N 1
ATOM 701 C CA . LEU A 1 86 ? -13.647 6.076 28.445 1.00 92.00 86 LEU A CA 1
ATOM 702 C C . LEU A 1 86 ? -13.612 7.295 27.514 1.00 92.00 86 LEU A C 1
ATOM 704 O O . LEU A 1 86 ? -13.926 7.175 26.327 1.00 92.00 86 LEU A O 1
ATOM 708 N N . LYS A 1 87 ? -13.194 8.463 28.023 1.00 94.00 87 LYS A N 1
ATOM 709 C CA . LYS A 1 87 ? -13.031 9.670 27.193 1.00 94.00 87 LYS A CA 1
ATOM 710 C C . LYS A 1 87 ? -12.086 9.418 26.025 1.00 94.00 87 LYS A C 1
ATOM 712 O O . LYS A 1 87 ? -12.347 9.904 24.924 1.00 94.00 87 LYS A O 1
ATOM 717 N N . MET A 1 88 ? -11.003 8.681 26.256 1.00 92.25 88 MET A N 1
ATOM 718 C CA . MET A 1 88 ? -10.031 8.370 25.215 1.00 92.25 88 MET A CA 1
ATOM 719 C C . MET A 1 88 ? -10.631 7.459 24.142 1.00 92.25 88 MET A C 1
ATOM 721 O O . MET A 1 88 ? -10.518 7.773 22.962 1.00 92.25 88 MET A O 1
ATOM 725 N N . CYS A 1 89 ? -11.389 6.428 24.530 1.00 92.00 89 CYS A N 1
ATOM 726 C CA . CYS A 1 89 ? -12.112 5.574 23.580 1.00 92.00 89 CYS A CA 1
ATOM 727 C C . CYS A 1 89 ? -13.111 6.370 22.720 1.00 92.00 89 CYS A C 1
ATOM 729 O O . CYS A 1 89 ? -13.209 6.148 21.514 1.00 92.00 89 CYS A O 1
ATOM 731 N N . ILE A 1 90 ? -13.823 7.338 23.308 1.00 92.44 90 ILE A N 1
ATOM 732 C CA . ILE A 1 90 ? -14.761 8.206 22.575 1.00 92.44 90 ILE A CA 1
ATOM 733 C C . ILE A 1 90 ? -14.020 9.108 21.577 1.00 92.44 90 ILE A C 1
ATOM 735 O O . ILE A 1 90 ? -14.466 9.275 20.440 1.00 92.44 90 ILE A O 1
ATOM 739 N N . LYS A 1 91 ? -12.885 9.691 21.983 1.00 93.69 91 LYS A N 1
ATOM 740 C CA . LYS A 1 91 ? -12.042 10.508 21.097 1.00 93.69 91 LYS A CA 1
ATOM 741 C C . LYS A 1 91 ? -11.478 9.678 19.942 1.00 93.69 91 LYS A C 1
ATOM 743 O O . LYS A 1 91 ? -11.562 10.132 18.805 1.00 93.69 91 LYS A O 1
ATOM 748 N N . ASP A 1 92 ? -10.981 8.473 20.220 1.00 92.56 92 ASP A N 1
ATOM 749 C CA . ASP A 1 92 ? -10.454 7.545 19.213 1.00 92.56 92 ASP A CA 1
ATOM 750 C C . ASP A 1 92 ? -11.552 7.139 18.216 1.00 92.56 92 ASP A C 1
ATOM 752 O O . ASP A 1 92 ? -11.339 7.190 17.007 1.00 92.56 92 ASP A O 1
ATOM 756 N N . HIS A 1 93 ? -12.762 6.828 18.693 1.00 93.31 93 HIS A N 1
ATOM 757 C CA . HIS A 1 93 ? -13.907 6.545 17.823 1.00 93.31 93 HIS A CA 1
ATOM 758 C C . HIS A 1 93 ? -14.261 7.733 16.919 1.00 93.31 93 HIS A C 1
ATOM 760 O O . HIS A 1 93 ? -14.475 7.565 15.720 1.00 93.31 93 HIS A O 1
ATOM 766 N N . LYS A 1 94 ? -14.283 8.950 17.476 1.00 92.44 94 LYS A N 1
ATOM 767 C CA . LYS A 1 94 ? -14.546 10.172 16.705 1.00 92.44 94 LYS A CA 1
ATOM 768 C C . LYS A 1 94 ? -13.456 10.444 15.667 1.00 92.44 94 LYS A C 1
ATOM 770 O O . LYS A 1 94 ? -13.769 10.972 14.607 1.00 92.44 94 LYS A O 1
ATOM 775 N N . LEU A 1 95 ? -12.204 10.102 15.970 1.00 91.69 95 LEU A N 1
ATOM 776 C CA . LEU A 1 95 ? -11.089 10.222 15.034 1.00 91.69 95 LEU A CA 1
ATOM 777 C C . LEU A 1 95 ? -11.215 9.215 13.887 1.00 91.69 95 LEU A C 1
ATOM 779 O O . LEU A 1 95 ? -10.936 9.578 12.756 1.00 91.69 95 LEU A O 1
ATOM 783 N N . LEU A 1 96 ? -11.694 7.998 14.156 1.00 90.25 96 LEU A N 1
ATOM 784 C CA . LEU A 1 96 ? -11.949 6.988 13.121 1.00 90.25 96 LEU A CA 1
ATOM 785 C C . LEU A 1 96 ? -13.104 7.351 12.176 1.00 90.25 96 LEU A C 1
ATOM 787 O O . LEU A 1 96 ? -13.136 6.874 11.048 1.00 90.25 96 LEU A O 1
ATOM 791 N N . LEU A 1 97 ? -14.067 8.151 12.637 1.00 86.19 97 LEU A N 1
ATOM 792 C CA . LEU A 1 97 ? -15.209 8.601 11.832 1.00 86.19 97 LEU A CA 1
ATOM 793 C C . LEU A 1 97 ? -14.935 9.873 11.018 1.00 86.19 97 LEU A C 1
ATOM 795 O O . LEU A 1 97 ? -15.799 10.280 10.240 1.00 86.19 97 LEU A O 1
ATOM 799 N N . LYS A 1 98 ? -13.801 10.537 11.252 1.00 74.75 98 LYS A N 1
ATOM 800 C CA . LYS A 1 98 ? -13.439 11.804 10.617 1.00 74.75 98 LYS A CA 1
ATOM 801 C C . LYS A 1 98 ? -12.514 11.567 9.431 1.00 74.75 98 LYS A C 1
ATOM 803 O O . LYS A 1 98 ? -12.718 12.272 8.421 1.00 74.75 98 LYS A O 1
#

Secondary structure (DSSP, 8-state):
-GGGTS-SS----SS--TTT-HHHHHHHHHHHHHHHHHHHHHHHHHHHHHHHHHHHHHHHHHHHHHHHHTTTT-TTS-HHHHHHHHHHHHHHHHHHT-

Solvent-accessible surface area (backbone atoms only — not comparable to full-atom values): 5786 Å² total; per-residue (Å²): 83,63,94,76,78,38,53,77,80,71,74,91,54,96,89,59,57,50,88,79,36,75,66,43,29,51,53,50,34,52,52,54,47,54,52,52,52,51,51,52,50,52,50,54,47,60,71,45,43,63,59,53,50,51,53,52,52,51,52,53,51,52,54,52,50,57,52,58,70,50,56,83,66,51,88,87,59,51,72,68,58,49,50,53,53,50,54,48,53,54,50,53,52,54,57,75,75,106